Protein AF-A0A4C1VVD1-F1 (afdb_monomer_lite)

Organism: Eumeta variegata (NCBI:txid151549)

Structure (mmCIF, N/CA/C/O backbone):
data_AF-A0A4C1VVD1-F1
#
_entry.id   AF-A0A4C1VVD1-F1
#
loop_
_atom_site.group_PDB
_atom_site.id
_atom_site.type_symbol
_atom_site.label_atom_id
_atom_site.label_alt_id
_atom_site.label_comp_id
_atom_site.label_asym_id
_atom_site.label_entity_id
_atom_site.label_seq_id
_atom_site.pdbx_PDB_ins_code
_atom_site.Cartn_x
_atom_site.Cartn_y
_atom_site.Cartn_z
_atom_site.occupancy
_atom_site.B_iso_or_equiv
_atom_site.auth_seq_id
_atom_site.auth_comp_id
_atom_site.auth_asym_id
_atom_site.auth_atom_id
_atom_site.pdbx_PDB_model_num
ATOM 1 N N . MET A 1 1 ? 14.595 8.558 -22.655 1.00 52.88 1 MET A N 1
ATOM 2 C CA . MET A 1 1 ? 14.703 9.076 -21.267 1.00 52.88 1 MET A CA 1
ATOM 3 C C . MET A 1 1 ? 15.281 8.038 -20.287 1.00 52.88 1 MET A C 1
ATOM 5 O O . MET A 1 1 ? 15.080 8.183 -19.090 1.00 52.88 1 MET A O 1
ATOM 9 N N . LEU A 1 2 ? 16.011 7.009 -20.743 1.00 57.28 2 LEU A N 1
ATOM 10 C CA . LEU A 1 2 ? 16.596 5.991 -19.850 1.00 57.28 2 LEU A CA 1
ATOM 11 C C . LEU A 1 2 ? 18.095 6.219 -19.562 1.00 57.28 2 LEU A C 1
ATOM 13 O O . LEU A 1 2 ? 18.634 5.557 -18.686 1.00 57.28 2 LEU A O 1
ATOM 17 N N . ASP A 1 3 ? 18.728 7.202 -20.216 1.00 58.62 3 ASP A N 1
ATOM 18 C CA . ASP A 1 3 ? 20.188 7.415 -20.179 1.00 58.62 3 ASP A CA 1
ATOM 19 C C . ASP A 1 3 ? 20.623 8.620 -19.323 1.00 58.62 3 ASP A C 1
ATOM 21 O O . ASP A 1 3 ? 21.705 9.177 -19.502 1.00 58.62 3 ASP A O 1
ATOM 25 N N . ALA A 1 4 ? 19.771 9.074 -18.400 1.00 73.69 4 ALA A N 1
ATOM 26 C CA . ALA A 1 4 ? 20.144 10.146 -17.483 1.00 73.69 4 ALA A CA 1
ATOM 27 C C . ALA A 1 4 ? 21.128 9.614 -16.428 1.00 73.69 4 ALA A C 1
ATOM 29 O O . ALA A 1 4 ? 20.828 8.652 -15.719 1.00 73.69 4 ALA A O 1
ATOM 30 N N . ILE A 1 5 ? 22.291 10.259 -16.306 1.00 74.81 5 ILE A N 1
ATOM 31 C CA . ILE A 1 5 ? 23.293 9.947 -15.280 1.00 74.81 5 ILE A CA 1
ATOM 32 C C . ILE A 1 5 ? 22.640 10.102 -13.902 1.00 74.81 5 ILE A C 1
ATOM 34 O O . ILE A 1 5 ? 22.216 11.197 -13.529 1.00 74.81 5 ILE A O 1
ATOM 38 N N . ILE A 1 6 ? 22.549 9.003 -13.147 1.00 69.94 6 ILE A N 1
ATOM 39 C CA . ILE A 1 6 ? 21.994 9.012 -11.792 1.00 69.94 6 ILE A CA 1
ATOM 40 C C . ILE A 1 6 ? 22.987 9.758 -10.887 1.00 69.94 6 ILE A C 1
ATOM 42 O O . ILE A 1 6 ? 24.118 9.292 -10.720 1.00 69.94 6 ILE A O 1
ATOM 46 N N . PRO A 1 7 ? 22.609 10.913 -10.308 1.00 75.50 7 PRO A N 1
ATOM 47 C CA . PRO A 1 7 ? 23.510 11.672 -9.453 1.00 75.50 7 PRO A CA 1
ATOM 48 C C . PRO A 1 7 ? 23.827 10.865 -8.195 1.00 75.50 7 PRO A C 1
ATOM 50 O O . PRO A 1 7 ? 22.927 10.286 -7.594 1.00 75.50 7 PRO A O 1
ATOM 53 N N . TRP A 1 8 ? 25.091 10.855 -7.765 1.00 72.25 8 TRP A N 1
ATOM 54 C CA . TRP A 1 8 ? 25.500 10.166 -6.539 1.00 72.25 8 TRP A CA 1
ATOM 55 C C . TRP A 1 8 ? 24.852 10.828 -5.310 1.00 72.25 8 TRP A C 1
ATOM 57 O O . TRP A 1 8 ? 25.294 11.870 -4.829 1.00 72.25 8 TRP A O 1
ATOM 67 N N . GLN A 1 9 ? 23.783 10.225 -4.795 1.00 76.56 9 GLN A N 1
ATOM 68 C CA . GLN A 1 9 ? 23.065 10.646 -3.596 1.00 76.56 9 GLN A CA 1
ATOM 69 C C . GLN A 1 9 ? 23.084 9.545 -2.531 1.00 76.56 9 GLN A C 1
ATOM 71 O O . GLN A 1 9 ? 23.226 8.359 -2.819 1.00 76.56 9 GLN A O 1
ATOM 76 N N . ARG A 1 10 ? 22.967 9.937 -1.255 1.00 78.38 10 ARG A N 1
ATOM 77 C CA . ARG A 1 10 ? 22.971 8.977 -0.134 1.00 78.38 10 ARG A CA 1
ATOM 78 C C . ARG A 1 10 ? 21.676 8.177 -0.021 1.00 78.38 10 ARG A C 1
ATOM 80 O O . ARG A 1 10 ? 21.714 7.093 0.544 1.00 78.38 10 ARG A O 1
ATOM 87 N N . ASN A 1 11 ? 20.572 8.725 -0.525 1.00 79.50 11 ASN A N 1
ATOM 88 C CA . ASN A 1 11 ? 19.248 8.121 -0.499 1.00 79.50 11 ASN A CA 1
ATOM 89 C C . ASN A 1 11 ? 18.566 8.353 -1.846 1.00 79.50 11 ASN A C 1
ATOM 91 O O . ASN A 1 11 ? 18.543 9.483 -2.333 1.00 79.50 11 ASN A O 1
ATOM 95 N N . TYR A 1 12 ? 17.966 7.309 -2.405 1.00 81.69 12 TYR A N 1
ATOM 96 C CA . TYR A 1 12 ? 17.257 7.343 -3.678 1.00 81.69 12 TYR A CA 1
ATOM 97 C C . TYR A 1 12 ? 15.790 6.996 -3.480 1.00 81.69 12 TYR A C 1
ATOM 99 O O . TYR A 1 12 ? 15.449 6.106 -2.701 1.00 81.69 12 TYR A O 1
ATOM 107 N N . LYS A 1 13 ? 14.901 7.684 -4.199 1.00 86.06 13 LYS A N 1
ATOM 108 C CA . LYS A 1 13 ? 13.482 7.328 -4.247 1.00 86.06 13 LYS A CA 1
ATOM 109 C C . LYS A 1 13 ? 13.185 6.644 -5.574 1.00 86.06 13 LYS A C 1
ATOM 111 O O . LYS A 1 13 ? 13.298 7.270 -6.621 1.00 86.06 13 LYS A O 1
ATOM 116 N N . TYR A 1 14 ? 12.763 5.387 -5.520 1.00 80.25 14 TYR A N 1
ATOM 117 C CA . TYR A 1 14 ? 12.456 4.590 -6.701 1.00 80.25 14 TYR A CA 1
ATOM 118 C C . TYR A 1 14 ? 11.152 3.822 -6.495 1.00 80.25 14 TYR A C 1
ATOM 120 O O . TYR A 1 14 ? 10.963 3.184 -5.462 1.00 80.25 14 TYR A O 1
ATOM 128 N N . PHE A 1 15 ? 10.209 3.963 -7.434 1.00 80.75 15 PHE A N 1
ATOM 129 C CA . PHE A 1 15 ? 8.850 3.403 -7.339 1.00 80.75 15 PHE A CA 1
ATOM 130 C C . PHE A 1 15 ? 8.140 3.667 -5.994 1.00 80.75 15 PHE A C 1
ATOM 132 O O . PHE A 1 15 ? 7.436 2.820 -5.455 1.00 80.75 15 PHE A O 1
ATOM 139 N N . GLY A 1 16 ? 8.341 4.858 -5.418 1.00 82.31 16 GLY A N 1
ATOM 140 C CA . GLY A 1 16 ? 7.746 5.240 -4.129 1.00 82.31 16 GLY A CA 1
ATOM 141 C C . GLY A 1 16 ? 8.477 4.701 -2.892 1.00 82.31 16 GLY A C 1
ATOM 142 O O . GLY A 1 16 ? 8.190 5.142 -1.776 1.00 82.31 16 GLY A O 1
ATOM 143 N N . VAL A 1 17 ? 9.471 3.836 -3.082 1.00 85.81 17 VAL A N 1
ATOM 144 C CA . VAL A 1 17 ? 10.323 3.284 -2.029 1.00 85.81 17 VAL A CA 1
ATOM 145 C C . VAL A 1 17 ? 11.575 4.142 -1.868 1.00 85.81 17 VAL A C 1
ATOM 147 O O . VAL A 1 17 ? 12.055 4.738 -2.828 1.00 85.81 17 VAL A O 1
ATOM 150 N N . THR A 1 18 ? 12.078 4.255 -0.639 1.00 88.62 18 THR A N 1
ATOM 151 C CA . THR A 1 18 ? 13.343 4.948 -0.353 1.00 88.62 18 THR A CA 1
ATOM 152 C C . THR A 1 18 ? 14.423 3.903 -0.115 1.00 88.62 18 THR A C 1
ATOM 154 O O . THR A 1 18 ? 14.212 2.970 0.654 1.00 88.62 18 THR A O 1
ATOM 157 N N . LEU A 1 19 ? 15.552 4.053 -0.788 1.00 86.75 19 LEU A N 1
ATOM 158 C CA . LEU A 1 19 ? 16.698 3.156 -0.734 1.00 86.75 19 LEU A CA 1
ATOM 159 C C . LEU A 1 19 ? 17.903 3.952 -0.252 1.00 86.75 19 LEU A C 1
ATOM 161 O O . LEU A 1 19 ? 18.086 5.087 -0.696 1.00 86.75 19 LEU A O 1
ATOM 165 N N . ASP A 1 20 ? 18.718 3.377 0.624 1.00 84.81 20 ASP A N 1
ATOM 166 C CA . ASP A 1 20 ? 20.009 3.973 0.969 1.00 84.81 20 ASP A CA 1
ATOM 167 C C . ASP A 1 20 ? 21.041 3.755 -0.162 1.00 84.81 20 ASP A C 1
ATOM 169 O O . ASP A 1 20 ? 20.804 3.029 -1.131 1.00 84.81 20 ASP A O 1
ATOM 173 N N . LYS A 1 21 ? 22.214 4.384 -0.049 1.00 82.06 21 LYS A N 1
ATOM 174 C CA . LYS A 1 21 ? 23.351 4.224 -0.980 1.00 82.06 21 LYS A CA 1
ATOM 175 C C . LYS A 1 21 ? 23.835 2.777 -1.152 1.00 82.06 21 LYS A C 1
ATOM 177 O O . LYS A 1 21 ? 24.529 2.482 -2.117 1.00 82.06 21 LYS A O 1
ATOM 182 N N . ASN A 1 22 ? 23.489 1.900 -0.216 1.00 85.19 22 ASN A N 1
ATOM 183 C CA . ASN A 1 22 ? 23.823 0.483 -0.216 1.00 85.19 22 ASN A CA 1
ATOM 184 C C . ASN A 1 22 ? 22.618 -0.376 -0.662 1.00 85.19 22 ASN A C 1
ATOM 186 O O . ASN A 1 22 ? 22.653 -1.596 -0.522 1.00 85.19 22 ASN A O 1
ATOM 190 N N . LEU A 1 23 ? 21.561 0.254 -1.191 1.00 82.31 23 LEU A N 1
ATOM 191 C CA . LEU A 1 23 ? 20.317 -0.359 -1.653 1.00 82.31 23 LEU A CA 1
ATOM 192 C C . LEU A 1 23 ? 19.469 -1.037 -0.556 1.00 82.31 23 LEU A C 1
ATOM 194 O O . LEU A 1 23 ? 18.619 -1.876 -0.853 1.00 82.31 23 LEU A O 1
ATOM 198 N N . HIS A 1 24 ? 19.649 -0.668 0.714 1.00 86.69 24 HIS A N 1
ATOM 199 C CA . HIS A 1 24 ? 18.820 -1.158 1.811 1.00 86.69 24 HIS A CA 1
ATOM 200 C C . HIS A 1 24 ? 17.517 -0.379 1.955 1.00 86.69 24 HIS A C 1
ATOM 202 O O . HIS A 1 24 ? 17.421 0.826 1.722 1.00 86.69 24 HIS A O 1
ATOM 208 N N . PHE A 1 25 ? 16.527 -1.090 2.485 1.00 86.62 25 PHE A N 1
ATOM 209 C CA . PHE A 1 25 ? 15.196 -0.576 2.788 1.00 86.62 25 PHE A CA 1
ATOM 210 C C . PHE A 1 25 ? 15.026 -0.158 4.252 1.00 86.62 25 PHE A C 1
ATOM 212 O O . PHE A 1 25 ? 13.914 0.188 4.641 1.00 86.62 25 PHE A O 1
ATOM 219 N N . ARG A 1 26 ? 16.072 -0.241 5.090 1.00 85.50 26 ARG A N 1
ATOM 220 C CA . ARG A 1 26 ? 15.950 -0.088 6.554 1.00 85.50 26 ARG A CA 1
ATOM 221 C C . ARG A 1 26 ? 15.255 1.218 6.930 1.00 85.50 26 ARG A C 1
ATOM 223 O O . ARG A 1 26 ? 14.223 1.175 7.595 1.00 85.50 26 ARG A O 1
ATOM 230 N N . ASP A 1 27 ? 15.745 2.327 6.392 1.00 86.12 27 ASP A N 1
ATOM 231 C CA . ASP A 1 27 ? 15.199 3.662 6.639 1.00 86.12 27 ASP A CA 1
ATOM 232 C C . ASP A 1 27 ? 13.758 3.796 6.126 1.00 86.12 27 ASP A C 1
ATOM 234 O O . ASP A 1 27 ? 12.907 4.423 6.757 1.00 86.12 27 ASP A O 1
ATOM 238 N N . HIS A 1 28 ? 13.441 3.170 4.988 1.00 89.69 28 HIS A N 1
ATOM 239 C CA . HIS A 1 28 ? 12.082 3.164 4.451 1.00 89.69 28 HIS A CA 1
ATOM 240 C C . HIS A 1 28 ? 11.120 2.358 5.322 1.00 89.69 28 HIS A C 1
ATOM 242 O O . HIS A 1 28 ? 10.032 2.842 5.631 1.00 89.69 28 HIS A O 1
ATOM 248 N N . ILE A 1 29 ? 11.514 1.156 5.742 1.00 88.12 29 ILE A N 1
ATOM 249 C CA . ILE A 1 29 ? 10.717 0.287 6.613 1.00 88.12 29 ILE A CA 1
ATOM 250 C C . ILE A 1 29 ? 10.483 0.975 7.956 1.00 88.12 29 ILE A C 1
ATOM 252 O O . ILE A 1 29 ? 9.353 0.997 8.445 1.00 88.12 29 ILE A O 1
ATOM 256 N N . GLU A 1 30 ? 11.524 1.566 8.538 1.00 91.69 30 GLU A N 1
ATOM 257 C CA . GLU A 1 30 ? 11.427 2.310 9.789 1.00 91.69 30 GLU A CA 1
ATOM 258 C C . GLU A 1 30 ? 10.479 3.502 9.653 1.00 91.69 30 GLU A C 1
ATOM 260 O O . GLU A 1 30 ? 9.559 3.654 10.458 1.00 91.69 30 GLU A O 1
ATOM 265 N N . ARG A 1 31 ? 10.621 4.293 8.584 1.00 91.31 31 ARG A N 1
ATOM 266 C CA . ARG A 1 31 ? 9.725 5.415 8.293 1.00 91.31 31 ARG A CA 1
ATOM 267 C C . ARG A 1 31 ? 8.274 4.962 8.167 1.00 91.31 31 ARG A C 1
ATOM 269 O O . ARG A 1 31 ? 7.416 5.499 8.860 1.00 91.31 31 ARG A O 1
ATOM 276 N N . VAL A 1 32 ? 7.993 3.958 7.334 1.00 90.56 32 VAL A N 1
ATOM 277 C CA . VAL A 1 32 ? 6.635 3.421 7.135 1.00 90.56 32 VAL A CA 1
ATOM 278 C C . VAL A 1 32 ? 6.054 2.905 8.453 1.00 90.56 32 VAL A C 1
ATOM 280 O O . VAL A 1 32 ? 4.904 3.204 8.781 1.00 90.56 32 VAL A O 1
ATOM 283 N N . ARG A 1 33 ? 6.849 2.185 9.251 1.00 93.69 33 ARG A N 1
ATOM 284 C CA . ARG A 1 33 ? 6.433 1.672 10.561 1.00 93.69 33 ARG A CA 1
ATOM 285 C C . ARG A 1 33 ? 6.113 2.799 11.539 1.00 93.69 33 ARG A C 1
ATOM 287 O O . ARG A 1 33 ? 5.063 2.754 12.177 1.00 93.69 33 ARG A O 1
ATOM 294 N N . ASN A 1 34 ? 6.976 3.804 11.647 1.00 94.12 34 ASN A N 1
ATOM 295 C CA . ASN A 1 34 ? 6.774 4.944 12.541 1.00 94.12 34 ASN A CA 1
ATOM 296 C C . ASN A 1 34 ? 5.543 5.758 12.133 1.00 94.12 34 ASN A C 1
ATOM 298 O O . ASN A 1 34 ? 4.733 6.115 12.987 1.00 94.12 34 ASN A O 1
ATOM 302 N N . THR A 1 35 ? 5.330 5.961 10.831 1.00 91.69 35 THR A N 1
ATOM 303 C CA . THR A 1 35 ? 4.109 6.581 10.305 1.00 91.69 35 THR A CA 1
ATOM 304 C C . THR A 1 35 ? 2.864 5.770 10.675 1.00 91.69 35 THR A C 1
ATOM 306 O O . THR A 1 35 ? 1.894 6.332 11.184 1.00 91.69 35 THR A O 1
ATOM 309 N N . ALA A 1 36 ? 2.882 4.447 10.501 1.00 90.19 36 ALA A N 1
ATOM 310 C CA . ALA A 1 36 ? 1.759 3.591 10.881 1.00 90.19 36 ALA A CA 1
ATOM 311 C C . ALA A 1 36 ? 1.473 3.633 12.395 1.00 90.19 36 ALA A C 1
ATOM 313 O O . ALA A 1 36 ? 0.314 3.727 12.805 1.00 90.19 36 ALA A O 1
ATOM 314 N N . LEU A 1 37 ? 2.514 3.608 13.235 1.00 90.25 37 LEU A N 1
ATOM 315 C CA . LEU A 1 37 ? 2.387 3.736 14.691 1.00 90.25 37 LEU A CA 1
ATOM 316 C C . LEU A 1 37 ? 1.807 5.095 15.096 1.00 90.25 37 LEU A C 1
ATOM 318 O O . LEU A 1 37 ? 0.926 5.146 15.955 1.00 90.25 37 LEU A O 1
ATOM 322 N N . PHE A 1 38 ? 2.243 6.174 14.447 1.00 90.62 38 PHE A N 1
ATOM 323 C CA . PHE A 1 38 ? 1.715 7.517 14.662 1.00 90.62 38 PHE A CA 1
ATOM 324 C C . PHE A 1 38 ? 0.210 7.590 14.375 1.00 90.62 38 PHE A C 1
ATOM 326 O O . PHE A 1 38 ? -0.571 7.999 15.241 1.00 90.62 38 PHE A O 1
ATOM 333 N N . TYR A 1 39 ? -0.227 7.125 13.200 1.00 87.12 39 TYR A N 1
ATOM 334 C CA . TYR A 1 39 ? -1.650 7.101 12.851 1.00 87.12 39 TYR A CA 1
ATOM 335 C C . TYR A 1 39 ? -2.461 6.199 13.786 1.00 87.12 39 TYR A C 1
ATOM 337 O O . TYR A 1 39 ? -3.549 6.584 14.214 1.00 87.12 39 TYR A O 1
ATOM 345 N N . LYS A 1 40 ? -1.917 5.043 14.186 1.00 82.25 40 LYS A N 1
ATOM 346 C CA . LYS A 1 40 ? -2.540 4.155 15.177 1.00 82.25 40 LYS A CA 1
ATOM 347 C C . LYS A 1 40 ? -2.735 4.850 16.529 1.00 82.25 40 LYS A C 1
ATOM 349 O O . LYS A 1 40 ? -3.787 4.688 17.144 1.00 82.25 40 LYS A O 1
ATOM 354 N N . GLY A 1 41 ? -1.753 5.629 16.985 1.00 83.62 41 GLY A N 1
ATOM 355 C CA . GLY A 1 41 ? -1.839 6.410 18.221 1.00 83.62 41 GLY A CA 1
ATOM 356 C C . GLY A 1 41 ? -2.956 7.454 18.175 1.00 83.62 41 GLY A C 1
ATOM 357 O O . GLY A 1 41 ? -3.791 7.496 19.079 1.00 83.62 41 GLY A O 1
ATOM 358 N N . ARG A 1 42 ? -3.033 8.231 17.085 1.00 84.25 42 ARG A N 1
ATOM 359 C CA . ARG A 1 42 ? -4.097 9.232 16.879 1.00 84.25 42 ARG A CA 1
ATOM 360 C C . ARG A 1 42 ? -5.481 8.597 16.789 1.00 84.25 42 ARG A C 1
ATOM 362 O O . ARG A 1 42 ? -6.402 9.056 17.456 1.00 84.25 42 ARG A O 1
ATOM 369 N N . LEU A 1 43 ? -5.621 7.511 16.031 1.00 77.25 43 LEU A N 1
ATOM 370 C CA . LEU A 1 43 ? -6.877 6.760 15.944 1.00 77.25 43 LEU A CA 1
ATOM 371 C C . LEU A 1 43 ? -7.304 6.209 17.308 1.00 77.25 43 LEU A C 1
ATOM 373 O O . LEU A 1 43 ? -8.478 6.281 17.656 1.00 77.25 43 LEU A O 1
ATOM 377 N N . GLY A 1 44 ? -6.360 5.707 18.106 1.00 79.44 44 GLY A N 1
ATOM 378 C CA . GLY A 1 44 ? -6.629 5.236 19.463 1.00 79.44 44 GLY A CA 1
ATOM 379 C C . GLY A 1 44 ? -7.102 6.338 20.418 1.00 79.44 44 GLY A C 1
ATOM 380 O O . GLY A 1 44 ? -7.886 6.039 21.316 1.00 79.44 44 GLY A O 1
ATOM 381 N N . ALA A 1 45 ? -6.657 7.586 20.228 1.00 80.00 45 ALA A N 1
ATOM 382 C CA . ALA A 1 45 ? -7.112 8.743 21.003 1.00 80.00 45 ALA A CA 1
ATOM 383 C C . ALA A 1 45 ? -8.519 9.209 20.594 1.00 80.00 45 ALA A C 1
ATOM 385 O O . ALA A 1 45 ? -9.318 9.540 21.461 1.00 80.00 45 ALA A O 1
ATOM 386 N N . VAL A 1 46 ? -8.836 9.187 19.295 1.00 81.12 46 VAL A N 1
ATOM 387 C CA . VAL A 1 46 ? -10.149 9.607 18.768 1.00 81.12 46 VAL A CA 1
ATOM 388 C C . VAL A 1 46 ? -11.228 8.560 19.028 1.00 81.12 46 VAL A C 1
ATOM 390 O O . VAL A 1 46 ? -12.324 8.885 19.466 1.00 81.12 46 VAL A O 1
ATOM 393 N N . LEU A 1 47 ? -10.930 7.290 18.753 1.00 78.12 47 LEU A N 1
ATOM 394 C CA . LEU A 1 47 ? -11.919 6.219 18.841 1.00 78.12 47 LEU A CA 1
ATOM 395 C C . LEU A 1 47 ? -11.950 5.580 20.227 1.00 78.12 47 LEU A C 1
ATOM 397 O O . LEU A 1 47 ? -12.974 5.021 20.592 1.00 78.12 47 LEU A O 1
ATOM 401 N N . GLY A 1 48 ? -10.861 5.655 20.996 1.00 77.62 48 GLY A N 1
ATOM 402 C CA . GLY A 1 48 ? -10.679 4.952 22.263 1.00 77.62 48 GLY A CA 1
ATOM 403 C C . GLY A 1 48 ? -10.062 3.561 22.069 1.00 77.62 48 GLY A C 1
ATOM 404 O O . GLY A 1 48 ? -10.510 2.764 21.246 1.00 77.62 48 GLY A O 1
ATOM 405 N N . ARG A 1 49 ? -9.040 3.217 22.870 1.00 69.75 49 ARG A N 1
ATOM 406 C CA . ARG A 1 49 ? -8.250 1.967 22.729 1.00 69.75 49 ARG A CA 1
ATOM 407 C C . ARG A 1 49 ? -9.069 0.669 22.813 1.00 69.75 49 ARG A C 1
ATOM 409 O O . ARG A 1 49 ? -8.625 -0.361 22.318 1.00 69.75 49 ARG A O 1
ATOM 416 N N . LYS A 1 50 ? -10.242 0.708 23.451 1.00 70.69 50 LYS A N 1
ATOM 417 C CA . LYS A 1 50 ? -11.165 -0.433 23.604 1.00 70.69 50 LYS A CA 1
ATOM 418 C C . LYS A 1 50 ? -12.402 -0.333 22.709 1.00 70.69 50 LYS A C 1
ATOM 420 O O . LYS A 1 50 ? -13.294 -1.174 22.805 1.00 70.69 50 LYS A O 1
ATOM 425 N N . SER A 1 51 ? -12.477 0.686 21.859 1.00 68.38 51 SER A N 1
ATOM 426 C CA . SER A 1 51 ? -13.672 0.943 21.073 1.00 68.38 51 SER A CA 1
ATOM 427 C C . SER A 1 51 ? -13.935 -0.152 20.061 1.00 68.38 51 SER A C 1
ATOM 429 O O . SER A 1 51 ? -13.048 -0.594 19.324 1.00 68.38 51 SER A O 1
ATOM 431 N N . LYS A 1 52 ? -15.196 -0.589 20.029 1.00 65.00 52 LYS A N 1
ATOM 432 C CA . LYS A 1 52 ? -15.689 -1.547 19.042 1.00 65.00 52 LYS A CA 1
ATOM 433 C C . LYS A 1 52 ? -15.581 -0.976 17.628 1.00 65.00 52 LYS A C 1
ATOM 435 O O . LYS A 1 52 ? -15.397 -1.767 16.718 1.00 65.00 52 LYS A O 1
ATOM 440 N N . LEU A 1 53 ? -15.596 0.354 17.458 1.00 61.62 53 LEU A N 1
ATOM 441 C CA . LEU A 1 53 ? -15.534 1.053 16.164 1.00 61.62 53 LEU A CA 1
ATOM 442 C C . LEU A 1 53 ? -14.275 0.721 15.355 1.00 61.62 53 LEU A C 1
ATOM 444 O O . LEU A 1 53 ? -14.370 0.522 14.152 1.00 61.62 53 LEU A O 1
ATOM 448 N N . VAL A 1 54 ? -13.124 0.534 16.010 1.00 60.28 54 VAL A N 1
ATOM 449 C CA . VAL A 1 54 ? -11.872 0.109 15.344 1.00 60.28 54 VAL A CA 1
ATOM 450 C C . VAL A 1 54 ? -12.009 -1.273 14.681 1.00 60.28 54 VAL A C 1
ATOM 452 O O . VAL A 1 54 ? -11.259 -1.608 13.771 1.00 60.28 54 VAL A O 1
ATOM 455 N N . ARG A 1 55 ? -12.964 -2.088 15.140 1.00 62.72 55 ARG A N 1
ATOM 456 C CA . ARG A 1 55 ? -13.233 -3.452 14.665 1.00 62.72 55 ARG A CA 1
ATOM 457 C C . ARG A 1 55 ? -14.640 -3.603 14.072 1.00 62.72 55 ARG A C 1
ATOM 459 O O . ARG A 1 55 ? -15.065 -4.731 13.837 1.00 62.72 55 ARG A O 1
ATOM 466 N N . ASN A 1 56 ? -15.395 -2.513 13.905 1.00 66.44 56 ASN A N 1
ATOM 467 C CA . ASN A 1 56 ? -16.834 -2.613 13.687 1.00 66.44 56 ASN A CA 1
ATOM 468 C C . ASN A 1 56 ? -17.160 -2.829 12.207 1.00 66.44 56 ASN A C 1
ATOM 470 O O . ASN A 1 56 ? -16.988 -1.932 11.385 1.00 66.44 56 ASN A O 1
ATOM 474 N N . SER A 1 57 ? -17.704 -4.000 11.888 1.00 65.12 57 SER A N 1
ATOM 475 C CA . SER A 1 57 ? -18.279 -4.309 10.578 1.00 65.12 57 SER A CA 1
ATOM 476 C C . SER A 1 57 ? -19.467 -3.409 10.214 1.00 65.12 57 SER A C 1
ATOM 478 O O . SER A 1 57 ? -19.711 -3.192 9.032 1.00 65.12 57 SER A O 1
ATOM 480 N N . ILE A 1 58 ? -20.169 -2.835 11.199 1.00 65.88 58 ILE A N 1
ATOM 481 C CA . ILE A 1 58 ? -21.304 -1.922 10.990 1.00 65.88 58 ILE A CA 1
ATOM 482 C C . ILE A 1 58 ? -20.839 -0.613 10.341 1.00 65.88 58 ILE A C 1
ATOM 484 O O . ILE A 1 58 ? -21.479 -0.146 9.411 1.00 65.88 58 ILE A O 1
ATOM 488 N N . LEU A 1 59 ? -19.672 -0.077 10.723 1.00 67.56 59 LEU A N 1
ATOM 489 C CA . LEU A 1 59 ? -19.115 1.114 10.066 1.00 67.56 59 LEU A CA 1
ATOM 490 C C . LEU A 1 59 ? -18.734 0.853 8.606 1.00 67.56 59 LEU A C 1
ATOM 492 O O . LEU A 1 59 ? -18.926 1.716 7.760 1.00 67.56 59 LEU A O 1
ATOM 496 N N . HIS A 1 60 ? -18.214 -0.339 8.302 1.00 69.69 60 HIS A N 1
ATOM 497 C CA . HIS A 1 60 ? -17.912 -0.733 6.925 1.00 69.69 60 HIS A CA 1
ATOM 498 C C . HIS A 1 60 ? -19.170 -0.827 6.054 1.00 69.69 60 HIS A C 1
ATOM 500 O O . HIS A 1 60 ? -19.111 -0.548 4.862 1.00 69.69 60 HIS A O 1
ATOM 506 N N . ARG A 1 61 ? -20.304 -1.214 6.645 1.00 68.19 61 ARG A N 1
ATOM 507 C CA . ARG A 1 61 ? -21.586 -1.291 5.946 1.00 68.19 61 ARG A CA 1
ATOM 508 C C . ARG A 1 61 ? -22.232 0.085 5.793 1.00 68.19 61 ARG A C 1
ATOM 510 O O . ARG A 1 61 ? -22.606 0.446 4.689 1.00 68.19 61 ARG A O 1
ATOM 517 N N . ASP A 1 62 ? -22.335 0.840 6.881 1.00 73.31 62 ASP A N 1
ATOM 518 C CA . ASP A 1 62 ? -23.109 2.083 6.923 1.00 73.31 62 ASP A CA 1
ATOM 519 C C . ASP A 1 62 ? -22.372 3.262 6.252 1.00 73.31 62 ASP A C 1
ATOM 521 O O . ASP A 1 62 ? -23.012 4.186 5.765 1.00 73.31 62 ASP A O 1
ATOM 525 N N . LEU A 1 63 ? -21.033 3.225 6.191 1.00 74.25 63 LEU A N 1
ATOM 526 C CA . LEU A 1 63 ? -20.209 4.182 5.431 1.00 74.25 63 LEU A CA 1
ATOM 527 C C . LEU A 1 63 ? -19.755 3.627 4.069 1.00 74.25 63 LEU A C 1
ATOM 529 O O . LEU A 1 63 ? -18.910 4.238 3.418 1.00 74.25 63 LEU A O 1
ATOM 533 N N . GLU A 1 64 ? -20.228 2.435 3.686 1.00 76.12 64 GLU A N 1
ATOM 534 C CA . GLU A 1 64 ? -19.829 1.707 2.468 1.00 76.12 64 GLU A CA 1
ATOM 535 C C . GLU A 1 64 ? -18.308 1.480 2.314 1.00 76.12 64 GLU A C 1
ATOM 537 O O . GLU A 1 64 ? -17.795 1.203 1.226 1.00 76.12 64 GLU A O 1
ATOM 542 N N . LEU A 1 65 ? -17.548 1.564 3.411 1.00 75.50 65 LEU A N 1
ATOM 543 C CA . LEU A 1 65 ? -16.098 1.414 3.384 1.00 75.50 65 LEU A CA 1
ATOM 544 C C . LEU A 1 65 ? -15.712 -0.065 3.223 1.00 75.50 65 LEU A C 1
ATOM 546 O O . LEU A 1 65 ? -16.018 -0.877 4.103 1.00 75.50 65 LEU A O 1
ATOM 550 N N . PRO A 1 66 ? -14.952 -0.449 2.179 1.00 77.94 66 PRO A N 1
ATOM 551 C CA . PRO A 1 66 ? -14.512 -1.826 2.017 1.00 77.94 66 PRO A CA 1
ATOM 552 C C . PRO A 1 66 ? -13.634 -2.252 3.197 1.00 77.94 66 PRO A C 1
ATOM 554 O O . PRO A 1 66 ? -12.748 -1.523 3.648 1.00 77.94 66 PRO A O 1
ATOM 557 N N . THR A 1 67 ? -13.860 -3.463 3.706 1.00 81.19 67 THR A N 1
ATOM 558 C CA . THR A 1 67 ? -12.971 -4.058 4.710 1.00 81.19 67 THR A CA 1
ATOM 559 C C . THR A 1 67 ? -11.554 -4.152 4.149 1.00 81.19 67 THR A C 1
ATOM 561 O O . THR A 1 67 ? -11.376 -4.424 2.962 1.00 81.19 67 THR A O 1
ATOM 564 N N . ILE A 1 68 ? -10.541 -4.019 5.010 1.00 79.94 68 ILE A N 1
ATOM 565 C CA . ILE A 1 68 ? -9.121 -4.079 4.622 1.00 79.94 68 ILE A CA 1
ATOM 566 C C . ILE A 1 68 ? -8.820 -5.310 3.752 1.00 79.94 68 ILE A C 1
ATOM 568 O O . ILE A 1 68 ? -8.129 -5.187 2.752 1.00 79.94 68 ILE A O 1
ATOM 572 N N . SER A 1 69 ? -9.377 -6.484 4.072 1.00 82.12 69 SER A N 1
ATOM 573 C CA . SER A 1 69 ? -9.183 -7.695 3.258 1.00 82.12 69 SER A CA 1
ATOM 574 C C . SER A 1 69 ? -9.746 -7.565 1.836 1.00 82.12 69 SER A C 1
ATOM 576 O O . SER A 1 69 ? -9.072 -7.950 0.883 1.00 82.12 69 SER A O 1
ATOM 578 N N . LYS A 1 70 ? -10.950 -6.997 1.685 1.00 87.44 70 LYS A N 1
ATOM 579 C CA . LYS A 1 70 ? -11.576 -6.757 0.378 1.00 87.44 70 LYS A CA 1
ATOM 580 C C . LYS A 1 70 ? -10.765 -5.739 -0.419 1.00 87.44 70 LYS A C 1
ATOM 582 O O . LYS A 1 70 ? -10.372 -6.027 -1.540 1.00 87.44 70 LYS A O 1
ATOM 587 N N . TYR A 1 71 ? -10.431 -4.613 0.210 1.00 88.12 71 TYR A N 1
ATOM 588 C CA . TYR A 1 71 ? -9.587 -3.589 -0.396 1.00 88.12 71 TYR A CA 1
ATOM 589 C C . TYR A 1 71 ? -8.243 -4.157 -0.862 1.00 88.12 71 TYR A C 1
ATOM 591 O O . TYR A 1 71 ? -7.849 -3.925 -1.997 1.00 88.12 71 TYR A O 1
ATOM 599 N N . MET A 1 72 ? -7.556 -4.936 -0.021 1.00 91.81 72 MET A N 1
ATOM 600 C CA . MET A 1 72 ? -6.268 -5.534 -0.381 1.00 91.81 72 MET A CA 1
ATOM 601 C C . MET A 1 72 ? -6.405 -6.522 -1.540 1.00 91.81 72 MET A C 1
ATOM 603 O O . MET A 1 72 ? -5.591 -6.471 -2.452 1.00 91.81 72 MET A O 1
ATOM 607 N N . LYS A 1 73 ? -7.444 -7.367 -1.561 1.00 93.62 73 LYS A N 1
ATOM 608 C CA . LYS A 1 73 ? -7.712 -8.263 -2.700 1.00 93.62 73 LYS A CA 1
ATOM 609 C C . LYS A 1 73 ? -7.934 -7.485 -3.996 1.00 93.62 73 LYS A C 1
ATOM 611 O O . LYS A 1 73 ? -7.300 -7.796 -5.001 1.00 93.62 73 LYS A O 1
ATOM 616 N N . ASP A 1 74 ? -8.792 -6.470 -3.960 1.00 93.44 74 ASP A N 1
ATOM 617 C CA . ASP A 1 74 ? -9.130 -5.665 -5.136 1.00 93.44 74 ASP A CA 1
ATOM 618 C C . ASP A 1 74 ? -7.923 -4.852 -5.624 1.00 93.44 74 ASP A C 1
ATOM 620 O O . ASP A 1 74 ? -7.658 -4.786 -6.824 1.00 93.44 74 ASP A O 1
ATOM 624 N N . ALA A 1 75 ? -7.148 -4.275 -4.702 1.00 91.56 75 ALA A N 1
ATOM 625 C CA . ALA A 1 75 ? -5.922 -3.552 -5.015 1.00 91.56 75 ALA A CA 1
ATOM 626 C C . ALA A 1 75 ? -4.867 -4.485 -5.619 1.00 91.56 75 ALA A C 1
ATOM 628 O O . ALA A 1 75 ? -4.329 -4.178 -6.679 1.00 91.56 75 ALA A O 1
ATOM 629 N N . SER A 1 76 ? -4.602 -5.638 -4.995 1.00 92.12 76 SER A N 1
ATOM 630 C CA . SER A 1 76 ? -3.669 -6.635 -5.527 1.00 92.12 76 SER A CA 1
ATOM 631 C C . SER A 1 76 ? -4.077 -7.089 -6.922 1.00 92.12 76 SER A C 1
ATOM 633 O O . SER A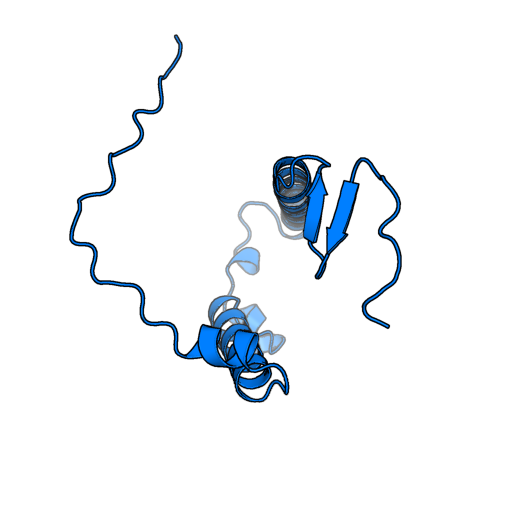 1 76 ? -3.234 -7.092 -7.811 1.00 92.12 76 SER A O 1
ATOM 635 N N . LYS A 1 77 ? -5.362 -7.394 -7.146 1.00 93.69 77 LYS A N 1
ATOM 636 C CA . LYS A 1 77 ? -5.874 -7.766 -8.469 1.00 93.69 77 LYS A CA 1
ATOM 637 C C . LYS A 1 77 ? -5.567 -6.690 -9.512 1.00 93.69 77 LYS A C 1
ATOM 639 O O . LYS A 1 77 ? -4.937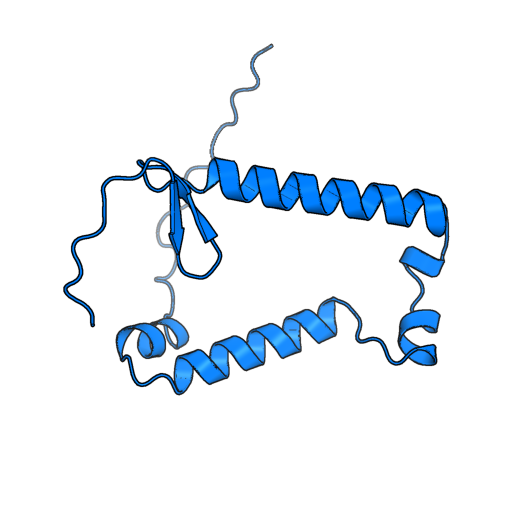 -6.991 -10.516 1.00 93.69 77 LYS A O 1
ATOM 644 N N . ARG A 1 78 ? -5.905 -5.428 -9.226 1.00 94.62 78 ARG A N 1
ATOM 645 C CA . ARG A 1 78 ? -5.602 -4.299 -10.123 1.00 94.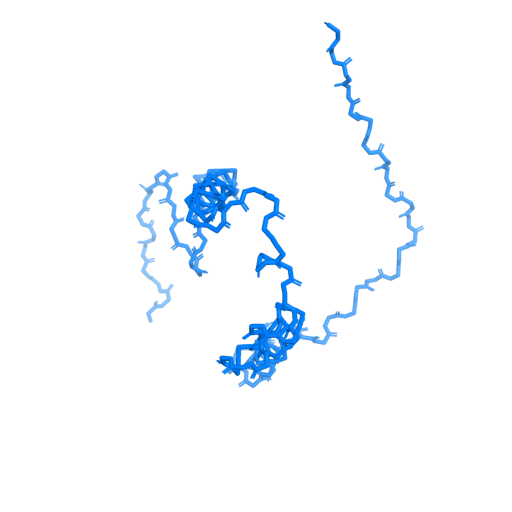62 78 ARG A CA 1
ATOM 646 C C . ARG A 1 78 ? -4.108 -4.168 -10.413 1.00 94.62 78 ARG A C 1
ATOM 648 O O . ARG A 1 78 ? -3.736 -3.900 -11.547 1.00 94.62 78 ARG A O 1
ATOM 655 N N . PHE A 1 79 ? -3.255 -4.357 -9.409 1.00 90.50 79 PHE A N 1
ATOM 656 C CA . PHE A 1 79 ? -1.804 -4.329 -9.600 1.00 90.50 79 PHE A CA 1
ATOM 657 C C . PHE A 1 79 ? -1.321 -5.432 -10.547 1.00 90.50 79 PHE A C 1
ATOM 659 O O . PHE A 1 79 ? -0.526 -5.145 -11.442 1.00 90.50 79 PHE A O 1
ATOM 666 N N . PHE A 1 80 ? -1.807 -6.665 -10.381 1.00 91.56 80 PHE A N 1
ATOM 667 C CA . PHE A 1 80 ? -1.457 -7.777 -11.267 1.00 91.56 80 PHE A CA 1
ATOM 668 C C . PHE A 1 80 ? -2.004 -7.584 -12.685 1.00 91.56 80 PHE A C 1
ATOM 670 O O . PHE A 1 80 ? -1.265 -7.813 -13.638 1.00 91.56 80 PHE A O 1
ATOM 677 N N . ASP A 1 81 ? -3.233 -7.085 -12.833 1.00 92.12 81 ASP A N 1
ATOM 678 C CA . ASP A 1 81 ? -3.827 -6.781 -14.140 1.00 92.12 81 ASP A CA 1
ATOM 679 C C . ASP A 1 81 ? -2.976 -5.743 -14.902 1.00 92.12 81 ASP A C 1
ATOM 681 O O . ASP A 1 81 ? -2.629 -5.946 -16.065 1.00 92.12 81 ASP A O 1
ATOM 685 N N . ILE A 1 82 ? -2.556 -4.665 -14.222 1.00 92.00 82 ILE A N 1
ATOM 686 C CA . ILE A 1 82 ? -1.688 -3.622 -14.797 1.00 92.00 82 ILE A CA 1
ATOM 687 C C . ILE A 1 82 ? -0.324 -4.192 -15.204 1.00 92.00 82 ILE A C 1
ATOM 689 O O . ILE A 1 82 ? 0.182 -3.871 -16.282 1.00 92.00 82 ILE A O 1
ATOM 693 N N . ALA A 1 83 ? 0.281 -5.023 -14.352 1.00 90.06 83 ALA A N 1
ATOM 694 C CA . ALA A 1 83 ? 1.563 -5.657 -14.644 1.00 90.06 83 ALA A CA 1
ATOM 695 C C . ALA A 1 83 ? 1.462 -6.623 -15.840 1.00 90.06 83 ALA A C 1
ATOM 697 O O . ALA A 1 83 ? 2.348 -6.631 -16.696 1.00 90.06 83 ALA A O 1
ATOM 698 N N . GLY A 1 84 ? 0.358 -7.368 -15.952 1.00 89.00 84 GLY A N 1
ATOM 699 C CA . GLY A 1 84 ? 0.081 -8.283 -17.060 1.00 89.00 84 GLY A CA 1
ATOM 700 C C . GLY A 1 84 ? -0.146 -7.570 -18.397 1.00 89.00 84 GLY A C 1
ATOM 701 O O . GLY A 1 84 ? 0.261 -8.067 -19.445 1.00 89.00 84 GLY A O 1
ATOM 702 N N . SER A 1 85 ? -0.726 -6.368 -18.385 1.00 91.12 85 SER A N 1
ATOM 703 C CA . SER A 1 85 ? -0.897 -5.541 -19.588 1.00 91.12 85 SER A CA 1
ATOM 704 C C . SER A 1 85 ? 0.288 -4.613 -19.885 1.00 91.12 85 SER A C 1
ATOM 706 O O . SER A 1 85 ? 0.205 -3.788 -20.794 1.00 91.12 85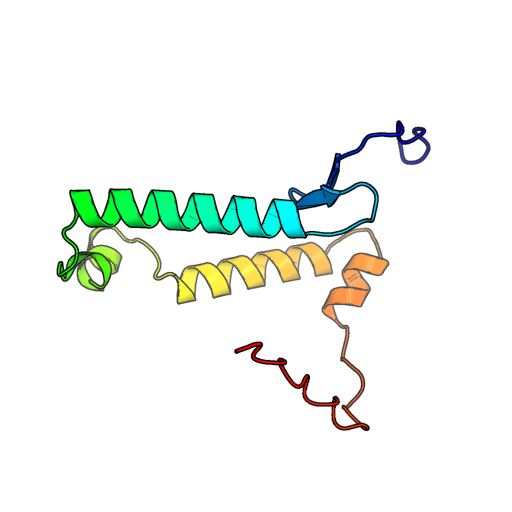 SER A O 1
ATOM 708 N N . HIS A 1 86 ? 1.378 -4.680 -19.114 1.00 89.50 86 HIS A N 1
ATOM 709 C CA . HIS A 1 86 ? 2.461 -3.709 -19.235 1.00 89.50 86 HIS A CA 1
ATOM 710 C C . HIS A 1 86 ? 3.240 -3.912 -20.550 1.00 89.50 86 HIS A C 1
ATOM 712 O O . HIS A 1 86 ? 3.614 -5.042 -20.871 1.00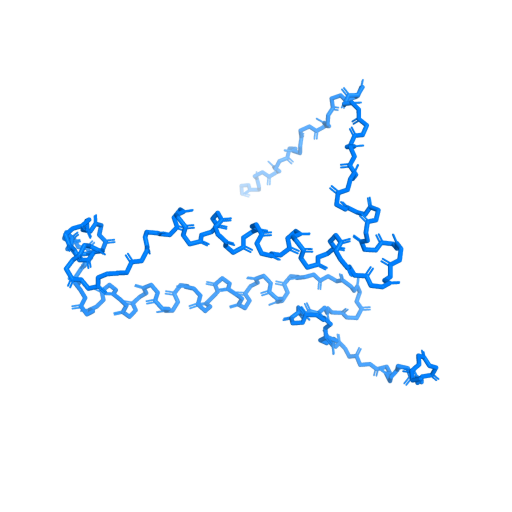 89.50 86 HIS A O 1
ATOM 718 N N . PRO A 1 87 ? 3.611 -2.839 -21.278 1.00 91.44 87 PRO A N 1
ATOM 719 C CA . PRO A 1 87 ? 4.451 -2.944 -22.479 1.00 91.44 87 PRO A CA 1
ATOM 720 C C . PRO A 1 87 ? 5.863 -3.501 -22.219 1.00 91.44 87 PRO A C 1
ATOM 722 O O . PRO A 1 87 ? 6.594 -3.788 -23.161 1.00 91.44 87 PRO A O 1
ATOM 725 N N . ASN A 1 88 ? 6.271 -3.649 -20.953 1.00 90.81 88 ASN A N 1
ATOM 726 C CA . ASN A 1 88 ? 7.590 -4.158 -20.593 1.00 90.81 88 ASN A CA 1
ATOM 7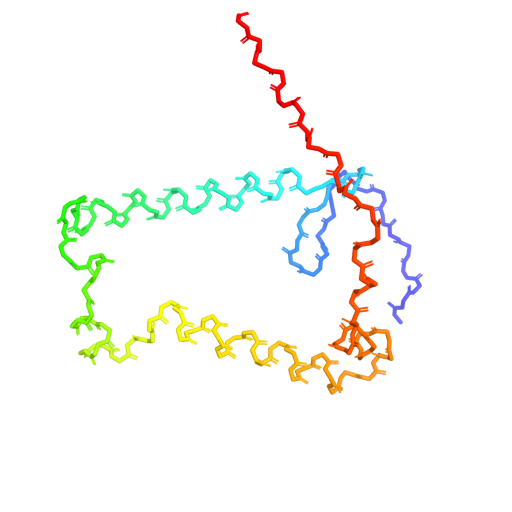27 C C . ASN A 1 88 ? 7.486 -5.661 -20.312 1.00 90.81 88 ASN A C 1
ATOM 729 O O . ASN A 1 88 ? 6.874 -6.068 -19.323 1.00 90.81 88 ASN A O 1
ATOM 733 N N . ALA A 1 89 ? 8.129 -6.469 -21.157 1.00 87.69 89 ALA A N 1
ATOM 734 C CA . ALA A 1 89 ? 8.101 -7.926 -21.073 1.00 87.69 89 ALA A CA 1
ATOM 735 C C . ALA A 1 89 ? 8.609 -8.477 -19.728 1.00 87.69 89 ALA A C 1
ATOM 737 O O . ALA A 1 89 ? 8.108 -9.503 -19.277 1.00 87.69 89 ALA A O 1
ATOM 738 N N . LEU A 1 90 ? 9.542 -7.790 -19.055 1.00 87.19 90 LEU A N 1
ATOM 739 C CA . LEU A 1 90 ? 10.060 -8.224 -17.750 1.00 87.19 90 LEU A CA 1
ATOM 740 C C . LEU A 1 90 ? 9.003 -8.127 -16.646 1.00 87.19 90 LEU A C 1
ATOM 742 O O . LEU A 1 90 ? 8.885 -9.027 -15.819 1.00 87.19 90 LEU A O 1
ATOM 746 N N . LEU A 1 91 ? 8.213 -7.049 -16.646 1.00 87.00 91 LEU A N 1
ATOM 747 C CA . LEU A 1 91 ? 7.121 -6.872 -15.684 1.00 87.00 91 LEU A CA 1
ATOM 748 C C . LEU A 1 91 ? 5.985 -7.858 -15.958 1.00 87.00 91 LEU A C 1
ATOM 750 O O . LEU A 1 91 ? 5.391 -8.376 -15.016 1.00 87.00 91 LEU A O 1
ATOM 754 N N . ARG A 1 92 ? 5.744 -8.170 -17.235 1.00 88.75 92 ARG A N 1
ATOM 755 C CA . ARG A 1 92 ? 4.759 -9.172 -17.643 1.00 88.75 92 ARG A CA 1
ATOM 756 C C . ARG A 1 92 ? 5.162 -10.582 -17.202 1.00 88.75 92 ARG A C 1
ATOM 758 O O . ARG A 1 92 ? 4.364 -11.276 -16.589 1.00 88.75 92 ARG A O 1
ATOM 765 N N . ALA A 1 93 ? 6.419 -10.968 -17.422 1.00 86.69 93 ALA A N 1
ATOM 766 C CA . ALA A 1 93 ? 6.955 -12.267 -17.008 1.00 86.69 93 ALA A CA 1
ATOM 767 C C . ALA A 1 93 ? 6.963 -12.466 -15.482 1.00 86.69 93 ALA A C 1
ATOM 769 O O . ALA A 1 93 ? 6.873 -13.595 -15.006 1.00 86.69 93 ALA A O 1
ATOM 770 N N . ALA A 1 94 ? 7.050 -11.382 -14.705 1.00 86.56 94 ALA A N 1
ATOM 771 C CA . ALA A 1 94 ? 6.981 -11.450 -13.249 1.00 86.56 94 ALA A CA 1
ATOM 772 C C . ALA A 1 94 ? 5.591 -11.861 -12.725 1.00 86.56 94 ALA A C 1
ATOM 774 O O . ALA A 1 94 ? 5.511 -12.411 -11.628 1.00 86.56 94 ALA A O 1
ATOM 775 N N . VAL A 1 95 ? 4.511 -11.617 -13.483 1.00 87.19 95 VAL A N 1
ATOM 776 C CA . VAL A 1 95 ? 3.144 -12.028 -13.105 1.00 87.19 95 VAL A CA 1
ATOM 777 C C . VAL A 1 95 ? 2.994 -13.548 -13.154 1.00 87.19 95 VAL A C 1
ATOM 779 O O . VAL A 1 95 ? 2.425 -14.133 -12.236 1.00 87.19 95 VAL A O 1
ATOM 782 N N . ASP A 1 96 ? 3.578 -14.180 -14.172 1.00 84.69 96 ASP A N 1
ATOM 783 C CA . ASP A 1 96 ? 3.532 -15.632 -14.392 1.00 84.69 96 ASP A CA 1
ATOM 784 C C . ASP A 1 96 ? 4.684 -16.380 -13.694 1.00 84.69 96 ASP A C 1
ATOM 786 O O . ASP A 1 96 ? 4.906 -17.571 -13.925 1.00 84.69 96 ASP A O 1
ATOM 790 N N . TYR A 1 97 ? 5.459 -15.691 -12.849 1.00 84.62 97 TYR A N 1
ATOM 791 C CA . TYR A 1 97 ? 6.607 -16.288 -12.180 1.00 84.62 97 TYR A CA 1
ATOM 792 C C . TYR A 1 97 ? 6.160 -17.359 -11.183 1.00 84.62 97 TYR A C 1
ATOM 794 O O . TYR A 1 97 ? 5.683 -17.068 -10.082 1.00 84.62 97 TYR A O 1
ATOM 802 N N . GLN A 1 98 ? 6.390 -18.617 -11.544 1.00 79.56 98 GLN A N 1
ATOM 803 C CA . GLN A 1 98 ? 6.253 -19.734 -10.628 1.00 79.56 98 GLN A CA 1
ATOM 804 C C . GLN A 1 98 ? 7.588 -19.947 -9.906 1.00 79.56 98 GLN A C 1
ATOM 806 O O . GLN A 1 98 ? 8.586 -20.286 -10.550 1.00 79.56 98 GLN A O 1
ATOM 811 N N . PRO A 1 99 ? 7.654 -19.747 -8.579 1.00 77.75 99 PRO A N 1
ATOM 812 C CA . PRO A 1 99 ? 8.892 -19.972 -7.858 1.00 77.75 99 PRO A CA 1
ATOM 813 C C . PRO A 1 99 ? 9.293 -21.450 -7.971 1.00 77.75 99 PRO A C 1
ATOM 815 O O . PRO A 1 99 ? 8.427 -22.327 -7.869 1.00 77.75 99 PRO A O 1
ATOM 818 N N . PRO A 1 100 ? 10.591 -21.753 -8.148 1.00 80.25 100 PRO A N 1
ATOM 819 C CA . PRO A 1 100 ? 11.063 -23.129 -8.145 1.00 80.25 100 PRO A CA 1
ATOM 820 C C . PRO A 1 100 ? 10.656 -23.815 -6.838 1.00 80.25 100 PRO A C 1
ATOM 822 O O . PRO A 1 100 ? 10.734 -23.221 -5.755 1.00 80.25 100 PRO A O 1
ATOM 825 N N . HIS A 1 101 ? 10.196 -25.065 -6.949 1.00 70.44 101 HIS A N 1
ATOM 826 C CA . HIS A 1 101 ? 9.782 -25.866 -5.800 1.00 70.44 101 HIS A CA 1
ATOM 827 C C . HIS A 1 101 ? 10.926 -25.891 -4.770 1.00 70.44 101 HIS A C 1
ATOM 829 O O . HIS A 1 101 ? 12.067 -26.151 -5.158 1.00 70.44 101 HIS A O 1
ATOM 835 N N . PRO A 1 102 ? 10.673 -25.612 -3.476 1.00 70.94 102 PRO A N 1
ATOM 836 C CA . PRO A 1 102 ? 11.741 -25.557 -2.489 1.00 70.94 102 PRO A CA 1
ATOM 837 C C . PRO A 1 102 ? 12.351 -26.951 -2.290 1.00 70.94 102 PRO A C 1
ATOM 839 O O . PRO A 1 102 ? 11.835 -27.760 -1.525 1.00 70.94 102 PRO A O 1
ATOM 842 N N . THR A 1 103 ? 13.458 -27.235 -2.975 1.00 64.25 103 THR A N 1
ATOM 843 C CA . THR A 1 103 ? 14.229 -28.483 -2.852 1.00 64.25 103 THR A CA 1
ATOM 844 C C . THR A 1 103 ? 15.186 -28.473 -1.662 1.00 64.25 103 THR A C 1
ATOM 846 O O . THR A 1 103 ? 15.642 -29.525 -1.228 1.00 64.25 103 THR A O 1
ATOM 849 N N . HIS A 1 104 ? 15.427 -27.310 -1.052 1.00 67.50 104 HIS A N 1
ATOM 850 C CA . HIS A 1 104 ? 16.268 -27.185 0.134 1.00 67.50 104 HIS A CA 1
ATOM 851 C C . HIS A 1 104 ? 15.529 -26.455 1.258 1.00 67.50 104 HIS A C 1
ATOM 853 O O . HIS A 1 104 ? 15.009 -25.350 1.079 1.00 67.50 104 HIS A O 1
ATOM 859 N N . ARG A 1 105 ? 15.483 -27.085 2.443 1.00 60.12 105 ARG A N 1
ATOM 860 C CA . ARG A 1 105 ? 15.004 -26.450 3.678 1.00 60.12 105 ARG A CA 1
ATOM 861 C C . ARG A 1 105 ? 15.809 -25.172 3.897 1.00 60.12 105 ARG A C 1
ATOM 863 O O . ARG A 1 105 ? 17.022 -25.236 4.075 1.00 60.12 105 ARG A O 1
ATOM 870 N N . ARG A 1 106 ? 15.132 -24.020 3.907 1.00 62.25 106 ARG A N 1
ATOM 871 C CA . ARG A 1 106 ? 15.752 -22.752 4.305 1.00 62.25 106 ARG A CA 1
ATOM 872 C C . ARG A 1 106 ? 16.344 -22.919 5.713 1.00 62.25 106 ARG A C 1
ATOM 874 O O . ARG A 1 106 ? 15.600 -23.335 6.609 1.00 62.25 106 ARG A O 1
ATOM 881 N N . PRO A 1 107 ? 17.637 -22.622 5.929 1.00 58.69 107 PRO A N 1
ATOM 882 C CA . PRO A 1 107 ? 18.211 -22.601 7.265 1.00 58.69 107 PRO A CA 1
ATOM 883 C C . PRO A 1 107 ? 17.408 -21.639 8.137 1.00 58.69 107 PRO A C 1
ATOM 885 O O . PRO A 1 107 ? 17.165 -20.492 7.767 1.00 58.69 107 PRO A O 1
ATOM 888 N N . ARG A 1 108 ? 16.931 -22.134 9.278 1.00 63.66 108 ARG A N 1
ATOM 889 C CA . ARG A 1 108 ? 16.199 -21.324 10.249 1.00 63.66 108 ARG A CA 1
ATOM 890 C C . ARG A 1 108 ? 17.213 -20.364 10.876 1.00 63.66 108 ARG A C 1
ATOM 892 O O . ARG A 1 108 ? 18.136 -20.830 11.540 1.00 63.66 108 ARG A O 1
ATOM 899 N N . GLU A 1 109 ? 17.071 -19.059 10.650 1.00 53.12 109 GLU A N 1
ATOM 900 C CA . GLU A 1 109 ? 17.908 -18.059 11.321 1.00 53.12 109 GLU A CA 1
ATOM 901 C C . GLU A 1 109 ? 17.773 -18.234 12.842 1.00 53.12 109 GLU A C 1
ATOM 903 O O . GLU A 1 109 ? 16.695 -18.059 13.419 1.00 53.12 109 GLU A O 1
ATOM 908 N N . ARG A 1 110 ? 18.868 -18.627 13.504 1.00 48.25 110 ARG A N 1
ATOM 909 C CA . ARG A 1 110 ? 18.993 -18.515 14.958 1.00 48.25 110 ARG A CA 1
ATOM 910 C C . ARG A 1 110 ? 19.150 -17.032 15.263 1.00 48.25 110 ARG A C 1
ATOM 912 O O . ARG A 1 110 ? 20.239 -16.482 15.150 1.00 48.25 110 ARG A O 1
ATOM 919 N N . THR A 1 111 ? 18.066 -16.382 15.666 1.00 53.75 111 THR A N 1
ATOM 920 C CA . THR A 1 111 ? 18.158 -15.109 16.381 1.00 53.75 111 THR A CA 1
ATOM 921 C C . THR A 1 111 ? 18.986 -15.337 17.644 1.00 53.75 111 THR A C 1
ATOM 923 O O . THR A 1 111 ? 18.515 -15.990 18.578 1.00 53.75 111 THR A O 1
ATOM 926 N N . TYR A 1 112 ? 20.220 -14.835 17.672 1.00 43.22 112 TYR A N 1
ATOM 927 C CA . TYR A 1 112 ? 20.992 -14.735 18.904 1.00 43.22 112 TYR A CA 1
ATOM 928 C C . TYR A 1 112 ? 20.279 -13.737 19.820 1.00 43.22 112 TYR A C 1
ATOM 930 O O . TYR A 1 112 ? 20.183 -12.548 19.520 1.00 43.22 112 TYR A O 1
ATOM 938 N N . ARG A 1 113 ? 19.719 -14.241 20.921 1.00 47.84 113 ARG A N 1
ATOM 939 C CA . ARG A 1 113 ? 19.280 -13.422 22.048 1.00 47.84 113 ARG A CA 1
ATOM 940 C C . ARG A 1 113 ? 20.533 -13.127 22.870 1.00 47.84 113 ARG A C 1
ATOM 942 O O . ARG A 1 113 ? 20.979 -13.999 23.607 1.00 47.84 113 ARG A O 1
ATOM 949 N N . SER A 1 114 ? 21.107 -11.941 22.700 1.00 45.59 114 SER A N 1
ATOM 950 C CA . SER A 1 114 ? 22.094 -11.419 23.646 1.00 45.59 114 SER A CA 1
ATOM 951 C C . SER A 1 114 ? 21.381 -11.130 24.966 1.00 45.59 114 SER A C 1
ATOM 953 O O . SER A 1 114 ? 20.403 -10.379 24.986 1.00 45.59 114 SER A O 1
ATOM 955 N N . THR A 1 115 ? 21.816 -11.821 26.015 1.00 58.00 115 THR A N 1
ATOM 956 C CA . THR A 1 115 ? 21.578 -11.490 27.427 1.00 58.00 115 THR A CA 1
ATOM 957 C C . THR A 1 115 ? 22.341 -10.242 27.823 1.00 58.00 115 THR A C 1
ATOM 959 O O . THR A 1 115 ? 23.470 -10.090 27.303 1.00 58.00 115 THR A O 1
#

pLDDT: mean 78.57, std 12.42, range [43.22, 94.62]

Radius of gyration: 20.78 Å; chains: 1; bounding box: 49×40×50 Å

Foldseek 3Di:
DPPDDDPDDQWDQDPNQIAGSVRDRVVVVVVVVVVVVVVVVVCCVVQPVPHCVVVDPVCCVVVVPDDPVRVVVVVVVVVLVCLCPDPDVVSNVVSVDDDPDCPDDDPDDDPDDDD

Secondary structure (DSSP, 8-state):
---------SEEEETTEEEETT---HHHHHHHHHHHHHHHHHHHHHH-TT-GGGG-HHHHHHT-PPPHHHHHHHHHHHHHHHHHT-S-HHHHHHHT--PPP--SPPP--------

Sequence (115 aa):
MLDAIIPWQRNYKYFGVTLDKNLHFRDHIERVRNTALFYKGRLGAVLGRKSKLVRNSILHRDLELPTISKYMKDASKRFFDIAGSHPNALLRAAVDYQPPHPTHRRPRERTYRST